Protein AF-A0A847VJY5-F1 (afdb_monomer)

Solvent-accessible surface area (backbone atoms only — not comparable to full-atom values): 4300 Å² total; per-residue (Å²): 131,88,78,76,70,45,79,80,93,71,77,95,85,74,67,60,62,68,62,41,72,76,35,79,91,47,70,83,60,48,73,65,57,52,49,54,50,44,53,52,51,49,56,51,49,57,51,52,54,49,42,26,51,49,35,49,49,53,52,53,53,56,54,54,59,67,74,75,114

Structure (mmCIF, N/CA/C/O backbone):
data_AF-A0A847VJY5-F1
#
_entry.id   AF-A0A847VJY5-F1
#
loop_
_atom_site.group_PDB
_atom_site.id
_atom_site.type_symbol
_atom_site.label_atom_id
_atom_site.label_alt_id
_atom_site.label_comp_id
_atom_site.label_asym_id
_atom_site.label_entity_id
_atom_site.label_seq_id
_atom_site.pdbx_PDB_ins_code
_atom_site.Cartn_x
_atom_site.Cartn_y
_atom_site.Cartn_z
_atom_site.occupancy
_atom_site.B_iso_or_equiv
_atom_site.auth_seq_id
_atom_site.auth_comp_id
_atom_site.auth_asym_id
_atom_site.auth_atom_id
_atom_site.pdbx_PDB_model_num
ATOM 1 N N . GLU A 1 1 ? 22.818 4.466 -12.908 1.00 43.28 1 GLU A N 1
ATOM 2 C CA . GLU A 1 1 ? 21.638 3.889 -13.580 1.00 43.28 1 GLU A CA 1
ATOM 3 C C . GLU A 1 1 ? 20.461 4.796 -13.295 1.00 43.28 1 GLU A C 1
ATOM 5 O O . GLU A 1 1 ? 20.089 4.953 -12.139 1.00 43.28 1 GLU A O 1
ATOM 10 N N . ASP A 1 2 ? 19.961 5.462 -14.329 1.00 59.38 2 ASP A N 1
ATOM 11 C CA . ASP A 1 2 ? 19.244 6.741 -14.241 1.00 59.38 2 ASP A CA 1
ATOM 12 C C . ASP A 1 2 ? 17.780 6.656 -13.781 1.00 59.38 2 ASP A C 1
ATOM 14 O O . ASP A 1 2 ? 16.979 7.513 -14.113 1.00 59.38 2 ASP A O 1
ATOM 18 N N . GLY A 1 3 ? 17.388 5.638 -13.009 1.00 60.22 3 GLY A N 1
ATOM 19 C CA . GLY A 1 3 ? 16.058 5.583 -12.377 1.00 60.22 3 GLY A CA 1
ATOM 20 C C . GLY A 1 3 ? 14.846 5.511 -13.325 1.00 60.22 3 GLY A C 1
ATOM 21 O O . GLY A 1 3 ? 13.721 5.428 -12.845 1.00 60.22 3 GLY A O 1
ATOM 22 N N . GLU A 1 4 ? 15.052 5.486 -14.643 1.00 70.50 4 GLU A N 1
ATOM 23 C CA . GLU A 1 4 ? 13.992 5.536 -15.666 1.00 70.50 4 GLU A CA 1
ATOM 24 C C . GLU A 1 4 ? 13.187 4.224 -15.796 1.00 70.50 4 GLU A C 1
ATOM 26 O O . GLU A 1 4 ? 12.104 4.189 -16.384 1.00 70.50 4 GLU A O 1
ATOM 31 N N . ARG A 1 5 ? 13.700 3.105 -15.262 1.00 80.25 5 ARG A N 1
ATOM 32 C CA . ARG A 1 5 ? 13.086 1.778 -15.424 1.00 80.25 5 ARG A CA 1
ATOM 33 C C . ARG A 1 5 ? 12.417 1.297 -14.141 1.00 80.25 5 ARG A C 1
ATOM 35 O O . ARG A 1 5 ? 13.079 1.032 -13.141 1.00 80.25 5 ARG A O 1
ATOM 42 N N . TYR A 1 6 ? 11.109 1.081 -14.219 1.00 86.12 6 TYR A N 1
ATOM 43 C CA . TYR A 1 6 ? 10.308 0.524 -13.136 1.00 86.12 6 TYR A CA 1
ATOM 44 C C . TYR A 1 6 ? 10.092 -0.979 -13.317 1.00 86.12 6 TYR A C 1
ATOM 46 O O . TYR A 1 6 ? 9.622 -1.431 -14.362 1.00 86.12 6 TYR A O 1
ATOM 54 N N . THR A 1 7 ? 10.366 -1.738 -12.256 1.00 88.56 7 THR A N 1
ATOM 55 C CA . THR A 1 7 ? 10.104 -3.181 -12.175 1.00 88.56 7 THR A CA 1
ATOM 56 C C . THR A 1 7 ? 9.353 -3.485 -10.883 1.00 88.56 7 THR A C 1
ATOM 58 O O . THR A 1 7 ? 9.750 -3.033 -9.808 1.00 88.56 7 THR A O 1
ATOM 61 N N . ILE A 1 8 ? 8.273 -4.265 -10.968 1.00 89.75 8 ILE A N 1
ATOM 62 C CA . ILE A 1 8 ? 7.515 -4.726 -9.800 1.00 89.75 8 ILE A CA 1
ATOM 63 C C . ILE A 1 8 ? 7.989 -6.131 -9.422 1.00 89.75 8 ILE A C 1
ATOM 65 O O . ILE A 1 8 ? 7.739 -7.096 -10.140 1.00 89.75 8 ILE A O 1
ATOM 69 N N . ASN A 1 9 ? 8.634 -6.255 -8.261 1.00 90.38 9 ASN A N 1
ATOM 70 C CA . ASN A 1 9 ? 9.204 -7.528 -7.796 1.00 90.38 9 ASN A CA 1
ATOM 71 C C . ASN A 1 9 ? 8.204 -8.428 -7.047 1.00 90.38 9 ASN A C 1
ATOM 73 O O . ASN A 1 9 ? 8.446 -9.619 -6.883 1.00 90.38 9 ASN A O 1
ATOM 77 N N . LEU A 1 10 ? 7.086 -7.872 -6.574 1.00 87.31 10 LEU A N 1
ATOM 78 C CA . LEU A 1 10 ? 6.054 -8.597 -5.833 1.00 87.31 10 LEU A CA 1
ATOM 79 C C . LEU A 1 10 ? 4.679 -8.116 -6.286 1.00 87.31 10 LEU A C 1
ATOM 81 O O . LEU A 1 10 ? 4.498 -6.929 -6.515 1.00 87.31 10 LEU A O 1
ATOM 85 N N . ARG A 1 11 ? 3.704 -9.017 -6.409 1.00 80.44 11 ARG A N 1
ATOM 86 C CA . ARG A 1 11 ? 2.325 -8.658 -6.773 1.00 80.44 11 ARG A CA 1
ATOM 87 C C . ARG A 1 11 ? 1.471 -8.449 -5.523 1.00 80.44 11 ARG A C 1
ATOM 89 O O . ARG A 1 11 ? 1.762 -9.014 -4.471 1.00 80.44 11 ARG A O 1
ATOM 96 N N . LYS A 1 12 ? 0.402 -7.658 -5.639 1.00 76.56 12 LYS A N 1
ATOM 97 C CA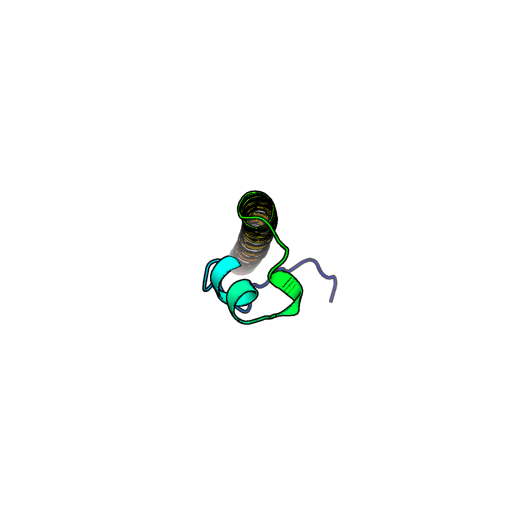 . LYS A 1 12 ? -0.571 -7.445 -4.558 1.00 76.56 12 LYS A CA 1
ATOM 98 C C . LYS A 1 12 ? -1.214 -8.779 -4.160 1.00 76.56 12 LYS A C 1
ATOM 100 O O . LYS A 1 12 ? -1.715 -9.500 -5.018 1.00 76.56 12 LYS A O 1
ATOM 105 N N . THR A 1 13 ? -1.193 -9.109 -2.869 1.00 75.44 13 THR A N 1
ATOM 106 C CA . THR A 1 13 ? -1.569 -10.450 -2.391 1.00 75.44 13 THR A CA 1
ATOM 107 C C . THR A 1 13 ? -2.898 -10.506 -1.641 1.00 75.44 13 THR A C 1
ATOM 109 O O . THR A 1 13 ? -3.626 -11.477 -1.829 1.00 75.44 13 THR A O 1
ATOM 112 N N . ARG A 1 14 ? -3.226 -9.527 -0.778 1.00 87.19 14 ARG A N 1
ATOM 113 C CA . ARG A 1 14 ? -4.420 -9.558 0.099 1.00 87.19 14 ARG A CA 1
ATOM 114 C C . ARG A 1 14 ? -4.943 -8.156 0.449 1.00 87.19 14 ARG A C 1
ATOM 116 O O . ARG A 1 14 ? -4.171 -7.198 0.354 1.00 87.19 14 ARG A O 1
ATOM 123 N N . PRO A 1 15 ? -6.218 -8.022 0.868 1.00 92.69 15 PRO A N 1
ATOM 124 C CA . PRO A 1 15 ? -6.725 -6.798 1.478 1.00 92.69 15 PRO A CA 1
ATOM 125 C C . PRO A 1 15 ? -5.890 -6.382 2.693 1.00 92.69 15 PRO A C 1
ATOM 127 O O . PRO A 1 15 ? -5.446 -7.217 3.482 1.00 92.69 15 PRO A O 1
ATOM 130 N N . VAL A 1 16 ? -5.706 -5.077 2.879 1.00 93.19 16 VAL A N 1
ATOM 131 C CA . VAL A 1 16 ? -4.944 -4.520 4.003 1.00 93.19 16 VAL A CA 1
ATOM 132 C C . VAL A 1 16 ? -5.606 -4.852 5.340 1.00 93.19 16 VAL A C 1
ATOM 134 O O . VAL A 1 16 ? -4.909 -5.065 6.327 1.00 93.19 16 VAL A O 1
ATOM 137 N N . ALA A 1 17 ? -6.936 -4.986 5.362 1.00 93.44 17 ALA A N 1
ATOM 138 C CA . ALA A 1 17 ? -7.709 -5.349 6.546 1.00 93.44 17 ALA A CA 1
ATOM 139 C C . ALA A 1 17 ? -7.198 -6.636 7.217 1.00 93.44 17 ALA A C 1
ATOM 141 O O . ALA A 1 17 ? -7.028 -6.658 8.436 1.00 93.44 17 ALA A O 1
ATOM 142 N N . ASP A 1 18 ? -6.866 -7.662 6.427 1.00 93.12 18 ASP A N 1
ATOM 143 C CA . ASP A 1 18 ? -6.368 -8.948 6.931 1.00 93.12 18 ASP A CA 1
ATOM 144 C C . ASP A 1 18 ? -5.043 -8.778 7.682 1.00 93.12 18 ASP A C 1
ATOM 146 O O . ASP A 1 18 ? -4.812 -9.392 8.722 1.00 93.12 18 ASP A O 1
ATOM 150 N N . TYR A 1 19 ? -4.172 -7.905 7.174 1.00 92.56 19 TYR A N 1
ATOM 151 C CA . TYR A 1 19 ? -2.899 -7.583 7.810 1.00 92.56 19 TYR A CA 1
ATOM 152 C C . TYR A 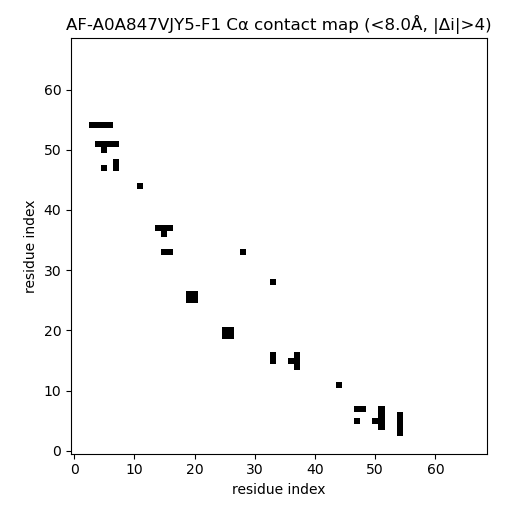1 19 ? -3.087 -6.733 9.074 1.00 92.56 19 TYR A C 1
ATOM 154 O O . TYR A 1 19 ? -2.434 -6.983 10.090 1.00 92.56 19 TYR A O 1
ATOM 162 N N . LEU A 1 20 ? -3.997 -5.753 9.041 1.00 94.19 20 LEU A N 1
ATOM 163 C CA . LEU A 1 20 ? -4.276 -4.882 10.186 1.00 94.19 20 LEU A CA 1
ATOM 164 C C . LEU A 1 20 ? -4.920 -5.647 11.349 1.00 94.19 20 LEU A C 1
ATOM 166 O O . LEU A 1 20 ? -4.570 -5.395 12.502 1.00 94.19 20 LEU A O 1
ATOM 170 N N . ALA A 1 21 ? -5.802 -6.610 11.066 1.00 92.56 21 ALA A N 1
ATOM 171 C CA . ALA A 1 21 ? -6.504 -7.405 12.076 1.00 92.56 21 ALA A CA 1
ATOM 172 C C . ALA A 1 21 ? -5.553 -8.193 12.997 1.00 92.56 21 ALA A C 1
ATOM 174 O O . ALA A 1 21 ? -5.831 -8.370 14.187 1.00 92.56 21 ALA A O 1
ATOM 175 N N . LEU A 1 22 ? -4.399 -8.618 12.473 1.00 94.56 22 LEU A N 1
ATOM 176 C CA . LEU A 1 22 ? -3.369 -9.328 13.238 1.00 94.56 22 LEU A CA 1
ATOM 177 C C . LEU A 1 22 ? -2.651 -8.420 14.246 1.00 94.56 22 LEU A C 1
ATOM 179 O O . LEU A 1 22 ? -2.046 -8.899 15.206 1.00 94.56 22 LEU A O 1
ATOM 183 N N . GLN A 1 23 ? -2.700 -7.102 14.052 1.00 94.69 23 GLN A N 1
ATOM 184 C CA . GLN A 1 23 ? -1.874 -6.161 14.791 1.00 94.69 23 GLN A CA 1
ATOM 185 C C . GLN A 1 23 ? -2.698 -5.340 15.777 1.00 94.69 23 GLN A C 1
ATOM 187 O O . GLN A 1 23 ? -3.500 -4.482 15.413 1.00 94.69 23 GLN A O 1
ATOM 192 N N . ARG A 1 24 ? -2.418 -5.529 17.073 1.00 94.62 24 ARG A N 1
ATOM 193 C CA . ARG A 1 24 ? -3.124 -4.827 18.160 1.00 94.62 24 ARG A CA 1
ATOM 194 C C . ARG A 1 24 ? -3.112 -3.304 18.015 1.00 94.62 24 ARG A C 1
ATOM 196 O O . ARG A 1 24 ? -4.082 -2.668 18.416 1.00 94.62 24 ARG A O 1
ATOM 203 N N . ARG A 1 25 ? -2.053 -2.734 17.426 1.00 95.50 25 ARG A N 1
ATOM 204 C CA . ARG A 1 25 ? -1.905 -1.285 17.231 1.00 95.50 25 ARG A CA 1
ATOM 205 C C . ARG A 1 25 ? -2.994 -0.668 16.350 1.00 95.50 25 ARG A C 1
ATOM 207 O O . ARG A 1 25 ? -3.262 0.512 16.510 1.00 95.50 25 ARG A O 1
ATOM 214 N N . TYR A 1 26 ? -3.653 -1.447 15.491 1.00 96.06 26 TYR A N 1
ATOM 215 C CA . TYR A 1 26 ? -4.664 -0.946 14.553 1.00 96.06 26 TYR A CA 1
ATOM 216 C C . TYR A 1 26 ? -6.109 -1.264 14.948 1.00 96.06 26 TYR A C 1
ATOM 218 O O . TYR A 1 26 ? -7.029 -0.912 14.222 1.00 96.06 26 TYR A O 1
ATOM 226 N N . ARG A 1 27 ? -6.351 -1.871 16.119 1.00 93.38 27 ARG A N 1
ATOM 227 C CA . ARG A 1 27 ? -7.716 -2.223 16.569 1.00 93.38 27 ARG A CA 1
ATOM 228 C C . ARG A 1 27 ? -8.658 -1.033 16.760 1.00 93.38 27 ARG A C 1
ATOM 230 O O . ARG A 1 27 ? -9.860 -1.236 16.844 1.00 93.38 27 ARG A O 1
ATOM 237 N N . HIS A 1 28 ? -8.116 0.175 16.882 1.00 95.62 28 HIS A N 1
ATOM 238 C CA . HIS A 1 28 ? -8.900 1.399 17.026 1.00 95.62 28 HIS A CA 1
ATOM 239 C C . HIS A 1 28 ? -9.354 1.979 15.679 1.00 95.62 28 HIS A C 1
ATOM 241 O O . HIS A 1 28 ? -10.137 2.924 15.672 1.00 95.62 28 HIS A O 1
ATOM 247 N N . MET A 1 29 ? -8.852 1.455 14.554 1.00 96.50 29 MET A N 1
ATOM 248 C CA . MET A 1 29 ? -9.247 1.938 13.236 1.00 96.50 29 MET A CA 1
ATOM 249 C C . MET A 1 29 ? -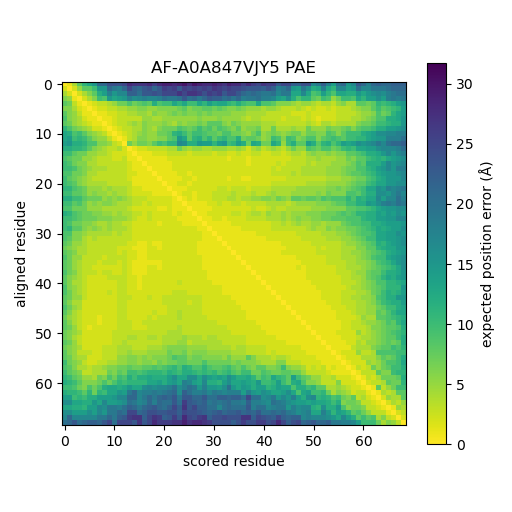10.674 1.501 12.914 1.00 96.50 29 MET A C 1
ATOM 251 O O . MET A 1 29 ? -11.030 0.332 13.071 1.00 96.50 29 MET A O 1
ATOM 255 N N . SER A 1 30 ? -11.482 2.439 12.429 1.00 96.75 30 SER A N 1
ATOM 256 C CA . SER A 1 30 ? -12.825 2.152 11.933 1.00 96.75 30 SER A CA 1
ATOM 257 C C . SER A 1 30 ? -12.776 1.455 10.570 1.00 96.75 30 SER A C 1
ATOM 259 O O . SER A 1 30 ? -11.796 1.551 9.828 1.00 96.75 30 SER A O 1
ATOM 261 N N . ALA A 1 31 ? -13.870 0.785 10.200 1.00 95.06 31 ALA A N 1
ATOM 262 C CA . ALA A 1 31 ? -14.003 0.171 8.878 1.00 95.06 31 ALA A CA 1
ATOM 263 C C . ALA A 1 31 ? -13.866 1.199 7.736 1.00 95.06 31 ALA A C 1
ATOM 265 O O . ALA A 1 31 ? -13.296 0.893 6.690 1.00 95.06 31 ALA A O 1
ATOM 266 N N . GLU A 1 32 ? -14.334 2.431 7.954 1.00 97.69 32 GLU A N 1
ATOM 267 C CA . GLU A 1 32 ? -14.194 3.536 7.003 1.00 97.69 32 GLU A CA 1
ATOM 268 C C . GLU A 1 32 ? -12.721 3.918 6.800 1.00 97.69 32 GLU A C 1
ATOM 270 O O . GLU A 1 32 ? -12.262 4.013 5.664 1.00 97.69 32 GLU A O 1
ATOM 275 N N . GLN A 1 33 ? -11.947 4.033 7.884 1.00 97.56 33 GLN A N 1
ATOM 276 C CA . GLN A 1 33 ? -10.510 4.324 7.814 1.00 97.56 33 GLN A CA 1
ATOM 277 C C . GLN A 1 33 ? -9.732 3.209 7.108 1.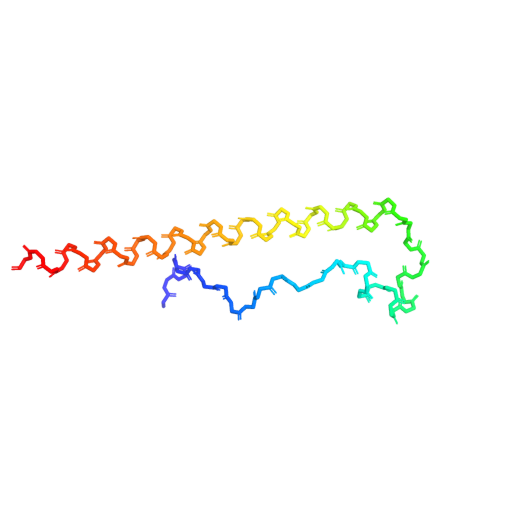00 97.56 33 GLN A C 1
ATOM 279 O O . GLN A 1 33 ? -8.845 3.484 6.301 1.00 97.56 33 GLN A O 1
ATOM 284 N N . VAL A 1 34 ? -10.074 1.946 7.377 1.00 96.75 34 VAL A N 1
ATOM 285 C CA . VAL A 1 34 ? -9.465 0.796 6.690 1.00 96.75 34 VAL A CA 1
ATOM 286 C C . VAL A 1 34 ? -9.808 0.804 5.198 1.00 96.75 34 VAL A C 1
ATOM 288 O O . VAL A 1 34 ? -8.943 0.524 4.370 1.00 96.75 34 VAL A O 1
ATOM 291 N N . THR A 1 35 ? -11.041 1.170 4.842 1.00 97.25 35 THR A N 1
ATOM 292 C CA . THR A 1 35 ? -11.477 1.279 3.442 1.00 97.25 35 THR A CA 1
ATOM 293 C C . THR A 1 35 ? -10.751 2.409 2.716 1.00 97.25 35 THR A C 1
ATOM 295 O O . THR A 1 35 ? -10.243 2.198 1.617 1.00 97.25 35 THR A O 1
ATOM 298 N N . ALA A 1 36 ? -10.636 3.585 3.337 1.00 97.81 36 ALA A N 1
ATOM 299 C CA . ALA A 1 36 ? -9.891 4.709 2.776 1.00 97.81 36 ALA A CA 1
ATOM 300 C C . ALA A 1 36 ? -8.419 4.342 2.526 1.00 97.81 36 ALA A C 1
ATOM 302 O O . ALA A 1 36 ? -7.896 4.587 1.439 1.00 97.81 36 ALA A O 1
ATOM 303 N N . LEU A 1 37 ? -7.783 3.663 3.487 1.00 96.25 37 LEU A N 1
ATOM 304 C CA . LEU A 1 37 ? -6.416 3.163 3.339 1.00 96.25 37 LEU A CA 1
ATOM 305 C C . LEU A 1 37 ? -6.295 2.138 2.201 1.00 96.25 37 LEU A C 1
ATOM 307 O O . LEU A 1 37 ? -5.332 2.173 1.437 1.00 96.25 37 LEU A O 1
ATOM 311 N N . GLN A 1 38 ? -7.265 1.230 2.062 1.00 95.81 38 GLN A N 1
ATOM 312 C CA . GLN A 1 38 ? -7.278 0.272 0.957 1.00 95.81 38 GLN A CA 1
ATOM 313 C C . GLN A 1 38 ? -7.330 0.987 -0.399 1.00 95.81 38 GLN A C 1
ATOM 315 O O . GLN A 1 38 ? -6.569 0.628 -1.294 1.00 95.81 38 GLN A O 1
ATOM 320 N N . LEU A 1 39 ? -8.182 2.006 -0.545 1.00 97.06 39 LEU A N 1
ATOM 321 C CA . LEU A 1 39 ? -8.308 2.776 -1.787 1.00 97.06 39 LEU A CA 1
ATOM 322 C C . LEU A 1 39 ? -7.011 3.512 -2.145 1.00 97.06 39 L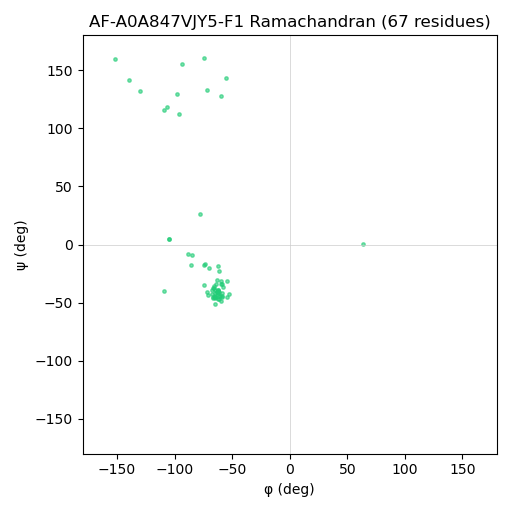EU A C 1
ATOM 324 O O . LEU A 1 39 ? -6.610 3.520 -3.309 1.00 97.06 39 LEU A O 1
ATOM 328 N N . GLU A 1 40 ? -6.332 4.093 -1.156 1.00 97.31 40 GLU A N 1
ATOM 329 C CA . GLU A 1 40 ? -5.037 4.749 -1.356 1.00 97.31 40 GLU A CA 1
ATOM 330 C C . GLU A 1 40 ? -3.967 3.757 -1.837 1.00 97.31 40 GLU A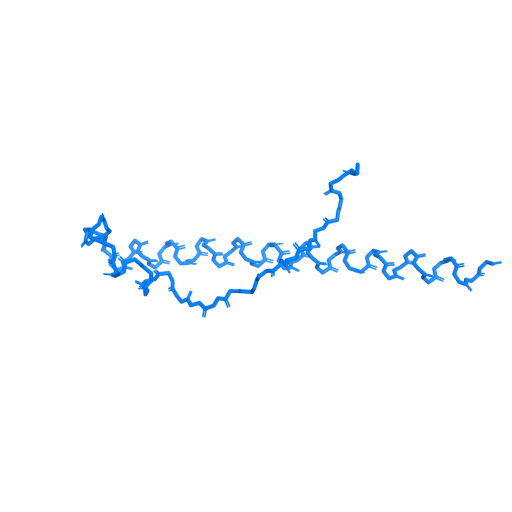 C 1
ATOM 332 O O . GLU A 1 40 ? -3.274 4.009 -2.828 1.00 97.31 40 GLU A O 1
ATOM 337 N N . ILE A 1 41 ? -3.873 2.595 -1.180 1.00 95.00 41 ILE A N 1
ATOM 338 C CA . ILE A 1 41 ? -2.957 1.514 -1.567 1.00 95.00 41 ILE A CA 1
ATOM 339 C C . ILE A 1 41 ? -3.245 1.052 -3.001 1.00 95.00 41 ILE A C 1
ATOM 341 O O . ILE A 1 41 ? -2.316 0.832 -3.781 1.00 95.00 41 ILE A O 1
ATOM 345 N N . ASP A 1 42 ? -4.517 0.932 -3.369 1.00 95.00 42 ASP A N 1
ATOM 346 C CA . ASP A 1 42 ? -4.947 0.468 -4.689 1.00 95.00 42 ASP A CA 1
ATOM 347 C C . ASP A 1 42 ? -4.585 1.470 -5.784 1.00 95.00 42 ASP A C 1
ATOM 349 O O . ASP A 1 42 ? -4.054 1.084 -6.830 1.00 95.00 42 ASP A O 1
ATOM 353 N N . ALA A 1 43 ? -4.781 2.762 -5.519 1.00 95.81 43 ALA A N 1
ATOM 354 C CA . ALA A 1 43 ? -4.342 3.829 -6.409 1.00 95.81 43 ALA A CA 1
ATOM 355 C C . ALA A 1 43 ? -2.811 3.841 -6.582 1.00 95.81 43 ALA A C 1
ATOM 357 O O . ALA A 1 43 ? -2.310 4.037 -7.695 1.00 95.81 43 ALA A O 1
ATOM 358 N N . GLY A 1 44 ? -2.062 3.593 -5.502 1.00 93.94 44 GLY A N 1
ATOM 359 C CA . GLY A 1 44 ? -0.606 3.443 -5.537 1.00 93.94 44 GLY A CA 1
ATOM 360 C C . GLY A 1 44 ? -0.159 2.272 -6.417 1.00 93.94 44 GLY A C 1
ATOM 361 O O . GLY A 1 44 ? 0.694 2.446 -7.289 1.00 93.94 44 GLY A O 1
ATOM 362 N N . TRP A 1 45 ? -0.785 1.103 -6.255 1.00 94.44 45 TRP A N 1
ATOM 363 C CA . TRP A 1 45 ? -0.523 -0.079 -7.083 1.00 94.44 45 TRP A CA 1
ATOM 364 C C . TRP A 1 45 ? -0.791 0.175 -8.563 1.00 94.44 45 TRP A C 1
ATOM 366 O O . TRP A 1 45 ? 0.081 -0.091 -9.390 1.00 94.44 45 TRP A O 1
ATOM 376 N N . ALA A 1 46 ? -1.942 0.759 -8.901 1.00 94.06 46 ALA A N 1
ATOM 377 C CA . ALA A 1 46 ? -2.288 1.069 -10.287 1.00 94.06 46 ALA A CA 1
ATOM 378 C C . ALA A 1 46 ? -1.249 1.992 -10.951 1.00 94.06 46 ALA A C 1
ATOM 380 O O . ALA A 1 46 ? -0.917 1.834 -12.130 1.00 94.06 46 ALA A O 1
ATOM 381 N N . ARG A 1 47 ? -0.689 2.941 -10.189 1.00 93.62 47 ARG A N 1
ATOM 382 C CA . ARG A 1 47 ? 0.376 3.827 -10.671 1.00 93.62 47 ARG A CA 1
ATOM 383 C C . ARG A 1 47 ? 1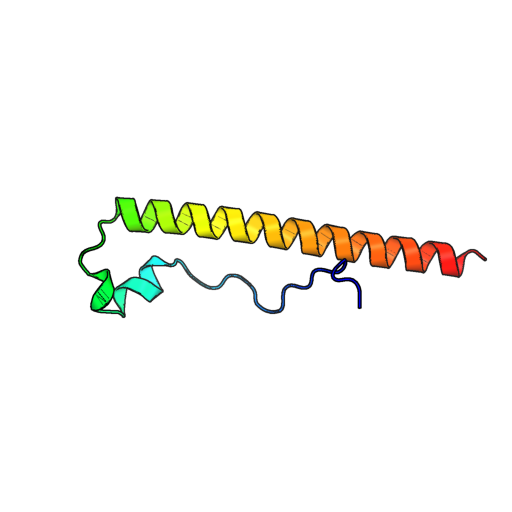.672 3.061 -10.945 1.00 93.62 47 ARG A C 1
ATOM 385 O O . ARG A 1 47 ? 2.263 3.254 -12.006 1.00 93.62 47 ARG A O 1
ATOM 392 N N . LEU A 1 48 ? 2.087 2.182 -10.033 1.00 92.06 48 LEU A N 1
ATOM 393 C CA . LEU A 1 48 ? 3.281 1.349 -10.213 1.00 92.06 48 LEU A CA 1
ATOM 394 C C . LEU A 1 48 ? 3.142 0.422 -11.425 1.00 92.06 48 LEU A C 1
ATOM 396 O O . LEU A 1 48 ? 4.061 0.335 -12.234 1.00 92.06 48 LEU A O 1
ATOM 400 N N . GLU A 1 49 ? 1.988 -0.224 -11.595 1.00 92.56 49 GLU A N 1
ATOM 401 C CA . GLU A 1 49 ? 1.727 -1.112 -12.737 1.00 92.56 49 GLU A CA 1
ATOM 402 C C . GLU A 1 49 ? 1.745 -0.359 -14.069 1.00 92.56 49 GLU A C 1
ATOM 404 O O . GLU A 1 49 ? 2.180 -0.893 -15.094 1.00 92.56 49 GLU A O 1
ATOM 409 N N . ARG A 1 50 ? 1.288 0.898 -14.074 1.00 93.12 50 ARG A N 1
ATOM 410 C CA . ARG A 1 50 ? 1.396 1.767 -15.246 1.00 93.12 50 ARG A CA 1
ATOM 411 C C . ARG A 1 50 ? 2.857 2.066 -15.578 1.00 93.12 50 ARG A C 1
ATOM 413 O O . ARG A 1 50 ? 3.222 1.956 -16.746 1.00 93.12 50 ARG A O 1
ATOM 420 N N . PHE A 1 51 ? 3.680 2.409 -14.588 1.00 91.44 51 PHE A N 1
ATOM 421 C CA . PHE A 1 51 ? 5.104 2.670 -14.813 1.00 91.44 51 PHE A CA 1
ATOM 422 C C . PHE A 1 51 ? 5.856 1.419 -15.275 1.00 91.44 51 PHE A C 1
ATOM 424 O O . PHE A 1 51 ? 6.563 1.491 -16.273 1.00 91.44 51 PHE A O 1
ATOM 431 N N . GLU A 1 52 ? 5.620 0.259 -14.653 1.00 92.69 52 GLU A N 1
ATOM 432 C CA . GLU A 1 52 ? 6.182 -1.026 -15.103 1.00 92.69 52 GLU A CA 1
ATOM 433 C C . GLU A 1 52 ? 5.849 -1.289 -16.580 1.00 92.69 52 GLU A C 1
ATOM 435 O O . GLU A 1 52 ? 6.710 -1.663 -17.379 1.00 92.69 52 GLU A O 1
ATOM 440 N N . ARG A 1 53 ? 4.592 -1.056 -16.976 1.00 91.31 53 ARG A N 1
ATOM 441 C CA . ARG A 1 53 ? 4.142 -1.256 -18.357 1.00 91.31 53 ARG A CA 1
ATOM 442 C C . ARG A 1 53 ? 4.829 -0.308 -19.337 1.00 91.31 53 ARG A C 1
ATOM 444 O O . ARG A 1 53 ? 5.195 -0.757 -20.421 1.00 91.31 53 ARG A O 1
ATOM 451 N N . MET A 1 54 ? 4.993 0.963 -18.971 1.00 89.50 54 MET A N 1
ATOM 452 C CA . MET A 1 54 ? 5.696 1.956 -19.791 1.00 89.50 54 MET A CA 1
ATOM 453 C C . MET A 1 54 ? 7.173 1.591 -19.945 1.00 89.50 54 MET A C 1
ATOM 455 O O . MET A 1 54 ? 7.639 1.428 -21.069 1.00 89.50 54 MET A O 1
ATOM 459 N N . SER A 1 55 ? 7.863 1.321 -18.837 1.00 88.81 55 SER A N 1
ATOM 460 C CA . SER A 1 55 ? 9.269 0.910 -18.839 1.00 88.81 55 SER A CA 1
ATOM 461 C C . SER A 1 55 ? 9.511 -0.384 -19.628 1.00 88.81 55 SER A C 1
ATOM 463 O O . SER A 1 55 ? 10.555 -0.543 -20.267 1.00 88.81 55 SER A O 1
ATOM 465 N N . ARG A 1 56 ? 8.551 -1.320 -19.623 1.00 87.12 56 ARG A N 1
ATOM 466 C CA . ARG A 1 56 ? 8.599 -2.527 -20.461 1.00 87.12 56 ARG A CA 1
ATOM 467 C C . ARG A 1 56 ? 8.379 -2.206 -21.940 1.00 87.12 56 ARG A C 1
ATOM 469 O O . ARG A 1 56 ? 9.089 -2.747 -22.782 1.00 87.12 56 ARG A O 1
ATOM 476 N N . ALA A 1 57 ? 7.419 -1.343 -22.269 1.00 86.19 57 ALA A N 1
ATOM 477 C CA . ALA A 1 57 ? 7.155 -0.936 -23.650 1.00 86.19 57 ALA A CA 1
ATOM 478 C C . ALA A 1 57 ? 8.361 -0.215 -24.275 1.00 86.19 57 ALA A C 1
ATOM 480 O O . ALA A 1 57 ? 8.744 -0.532 -25.398 1.00 86.19 57 ALA A O 1
ATOM 481 N N . GLU A 1 58 ? 9.008 0.677 -23.526 1.00 82.88 58 GLU A N 1
ATOM 482 C CA . GLU A 1 58 ? 10.241 1.357 -23.941 1.00 82.88 58 GLU A CA 1
ATOM 483 C C . GLU A 1 58 ? 11.387 0.370 -24.185 1.00 82.88 58 GLU A C 1
ATOM 485 O O . GLU A 1 58 ? 12.098 0.483 -25.183 1.00 82.88 58 GLU A O 1
ATOM 490 N N . ALA A 1 59 ? 11.531 -0.649 -23.326 1.00 80.56 59 ALA A N 1
ATOM 491 C CA . ALA A 1 59 ? 12.515 -1.714 -23.528 1.00 80.56 59 ALA A CA 1
ATOM 492 C C . ALA A 1 59 ? 12.296 -2.455 -24.859 1.00 80.56 59 ALA A C 1
ATOM 494 O O . ALA A 1 59 ? 13.244 -2.686 -25.607 1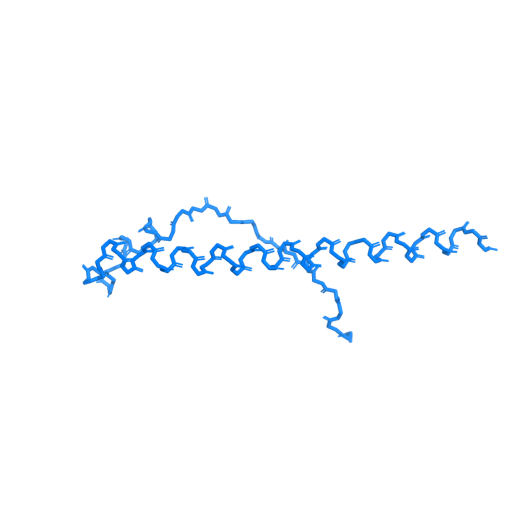.00 80.56 59 ALA A O 1
ATOM 495 N N . HIS A 1 60 ? 11.043 -2.808 -25.166 1.00 68.00 60 HIS A N 1
ATOM 496 C CA . HIS A 1 60 ? 10.693 -3.492 -26.413 1.00 68.00 60 HIS A CA 1
ATOM 497 C C . HIS A 1 60 ? 10.880 -2.601 -27.647 1.00 68.00 60 HIS A C 1
ATOM 499 O O . HIS A 1 60 ? 11.347 -3.086 -28.676 1.00 68.00 60 HIS A O 1
ATOM 505 N N . ALA A 1 61 ? 10.546 -1.311 -27.555 1.00 72.50 61 ALA A N 1
ATOM 506 C CA . ALA A 1 61 ? 10.733 -0.362 -28.650 1.00 72.50 61 ALA A CA 1
ATOM 507 C C . ALA A 1 61 ? 12.222 -0.165 -28.985 1.00 72.50 61 ALA A C 1
ATOM 509 O O . ALA A 1 61 ? 12.599 -0.244 -30.154 1.00 72.50 61 ALA A O 1
ATOM 510 N N . GLY A 1 62 ? 13.073 0.002 -27.966 1.00 71.81 62 GLY A N 1
ATOM 511 C CA . GLY A 1 62 ? 14.525 0.098 -28.148 1.00 71.81 62 GLY A CA 1
ATOM 512 C C . GLY A 1 62 ? 15.137 -1.173 -28.750 1.00 71.81 62 GLY A C 1
ATOM 513 O O . GLY A 1 62 ? 15.976 -1.086 -29.644 1.00 71.81 62 GLY A O 1
ATOM 514 N N . ALA A 1 63 ? 14.671 -2.355 -28.330 1.00 70.75 63 ALA A N 1
ATOM 515 C CA . ALA A 1 63 ? 15.137 -3.631 -28.877 1.00 70.75 63 ALA A CA 1
ATOM 516 C C . ALA A 1 63 ? 14.756 -3.831 -30.358 1.00 70.75 63 ALA A C 1
ATOM 518 O O . ALA A 1 63 ? 15.551 -4.367 -31.124 1.00 70.75 63 ALA A O 1
ATOM 519 N N . ASN A 1 64 ? 13.565 -3.387 -30.782 1.00 63.44 64 ASN A N 1
ATOM 520 C CA . ASN A 1 64 ? 13.120 -3.527 -32.173 1.00 63.44 64 ASN A CA 1
ATOM 521 C C . ASN A 1 64 ? 13.827 -2.533 -33.117 1.00 63.44 64 ASN A C 1
ATOM 523 O O . ASN A 1 64 ? 14.146 -2.886 -34.248 1.00 63.44 64 ASN A O 1
ATOM 527 N N . ALA A 1 65 ? 14.130 -1.318 -32.647 1.00 61.44 65 ALA A N 1
ATOM 528 C CA . ALA A 1 65 ? 14.901 -0.337 -33.416 1.00 61.44 65 ALA A CA 1
ATOM 529 C C . ALA A 1 65 ? 16.355 -0.787 -33.660 1.00 61.44 65 ALA A C 1
ATOM 531 O O . ALA A 1 65 ? 16.891 -0.559 -34.739 1.00 61.44 65 ALA A O 1
ATOM 532 N N . GLY A 1 66 ? 16.978 -1.469 -32.691 1.00 60.09 66 GLY A N 1
ATOM 533 C CA . GLY A 1 66 ? 18.334 -2.014 -32.838 1.00 60.09 66 GLY A CA 1
ATOM 534 C C . GLY A 1 66 ? 18.437 -3.259 -33.728 1.00 60.09 66 GLY A C 1
ATOM 535 O O . GLY A 1 66 ? 19.526 -3.580 -34.181 1.00 60.09 66 GLY A O 1
ATOM 536 N N . ALA A 1 67 ? 17.326 -3.955 -33.991 1.00 59.44 67 ALA A N 1
ATOM 537 C CA . ALA A 1 67 ? 17.290 -5.133 -34.865 1.00 59.44 67 ALA A CA 1
ATOM 538 C C . ALA A 1 67 ? 17.050 -4.793 -36.352 1.00 59.44 67 ALA A C 1
ATOM 540 O O . ALA A 1 67 ? 17.110 -5.682 -37.197 1.00 59.44 67 ALA A O 1
ATOM 541 N N . GLN A 1 68 ? 16.737 -3.531 -36.666 1.00 54.47 68 GLN A N 1
ATOM 542 C CA . GLN A 1 68 ? 16.428 -3.047 -38.020 1.00 54.47 68 GLN A CA 1
ATOM 543 C C . GLN A 1 68 ? 17.573 -2.228 -38.651 1.00 54.47 68 GLN A C 1
ATOM 545 O O . GLN A 1 68 ? 17.397 -1.698 -39.748 1.00 54.47 68 GLN A O 1
ATOM 550 N N . ALA A 1 69 ? 18.718 -2.123 -37.971 1.00 47.56 69 ALA A N 1
ATOM 551 C CA . ALA A 1 69 ? 19.943 -1.469 -38.439 1.00 47.56 69 ALA A CA 1
ATOM 552 C C . ALA A 1 69 ? 21.041 -2.510 -38.686 1.00 47.56 69 ALA A C 1
ATOM 554 O O . ALA A 1 69 ? 21.807 -2.322 -39.656 1.00 47.56 69 ALA A O 1
#

Nearest PDB structures (foldseek):
  3vbb-assembly1_B  TM=6.509E-01  e=5.039E+00  Homo sapiens

Sequence (69 aa):
EDGERYTINLRKTRPVADYLALQRRYRHMSAEQVTALQLEIDAGWARLERFERMSRAEAHAGANAGAQA

Radius of gyration: 18.42 Å; Cα contacts (8 Å, |Δi|>4): 24; chains: 1; bounding box: 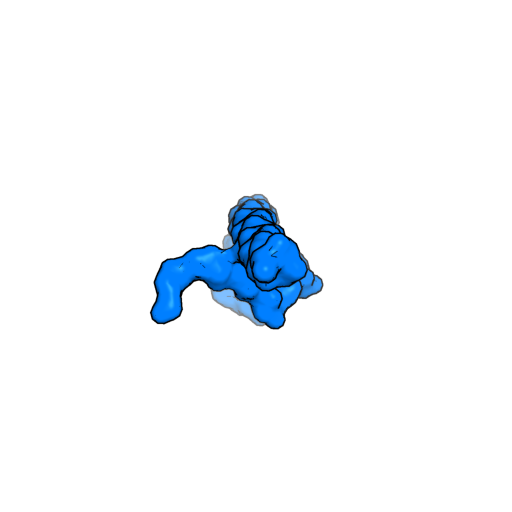36×17×57 Å

pLDDT: mean 85.7, std 13.61, range [43.28, 97.81]

Foldseek 3Di:
DPPQAADDPDDDDDQVCVVLVVDPVNPPPDPVNSVVVSVVVVVVRVVSVVSNVVNVVVVVVVVVVVVVD

Mean predicted aligned error: 6.88 Å

Secondary structure (DSSP, 8-state):
--S------S---S-HHHHHHT-GGGTT--HHHHHHHHHHHHHHHHHHHHHHHHHHHHHHHHHHHHT--